Protein AF-A0A9E2KMQ7-F1 (afdb_monomer)

Solvent-accessible surface area (backbone atoms only — not comparable to full-atom values): 3572 Å² total; per-residue (Å²): 132,88,76,78,56,70,70,58,55,54,50,54,51,52,52,53,51,52,53,52,54,52,53,50,51,60,51,45,64,58,57,70,69,55,82,76,73,80,78,88,46,91,83,67,82,63,81,78,74,92,82,80,133

Secondary structure (DSSP, 8-state):
--PPPHHHHHHHHHHHHHHHHHHHHHHHHHHTTSPPPPP--TTS-SPPPS---

pLDDT: mean 82.8, std 13.41, range [44.56, 98.12]

Organism: NCBI:txid2838580

Mean predicted aligned error: 10.79 Å

Sequence (53 aa):
MKNLPGGVKWLILLLALALMAWLGVLVNDRASRVEMPPPDNLFGLYQSAAGEE

Structure (mmCIF, N/CA/C/O backbone):
data_AF-A0A9E2KMQ7-F1
#
_entry.id   AF-A0A9E2KMQ7-F1
#
loop_
_atom_site.group_PDB
_atom_site.id
_atom_site.type_symbol
_atom_site.label_atom_id
_atom_site.label_alt_id
_atom_site.label_comp_id
_atom_site.label_asym_id
_atom_site.label_entity_id
_atom_site.label_seq_id
_atom_site.pdbx_PDB_ins_code
_atom_site.Cartn_x
_atom_site.Cartn_y
_atom_site.Cartn_z
_atom_site.occupancy
_atom_site.B_iso_or_equiv
_atom_site.auth_seq_id
_atom_site.auth_comp_id
_atom_site.auth_asym_id
_atom_site.auth_atom_id
_atom_site.pdbx_PDB_model_num
ATOM 1 N N . MET A 1 1 ? -5.690 18.127 29.525 1.00 52.72 1 MET A N 1
ATOM 2 C CA . MET A 1 1 ? -5.933 17.694 28.128 1.00 52.72 1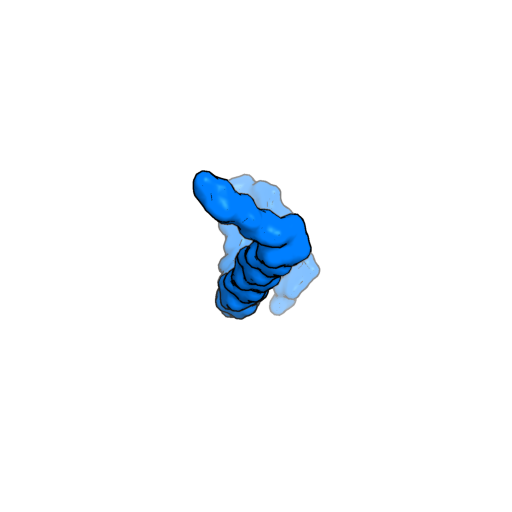 MET A CA 1
ATOM 3 C C . MET A 1 1 ? -6.650 16.353 28.181 1.00 52.72 1 MET A C 1
ATOM 5 O O . MET A 1 1 ? -6.181 15.475 28.894 1.00 52.72 1 MET A O 1
ATOM 9 N N . LYS A 1 2 ? -7.813 16.199 27.535 1.00 72.62 2 LYS A N 1
ATOM 10 C CA . LYS A 1 2 ? -8.513 14.904 27.505 1.00 72.62 2 LYS A CA 1
ATOM 11 C C . LYS A 1 2 ? -7.749 13.967 26.564 1.00 72.62 2 LYS A C 1
ATOM 13 O O . LYS A 1 2 ? -7.633 14.259 25.379 1.00 72.62 2 LYS A O 1
ATOM 18 N N . ASN A 1 3 ? -7.194 12.884 27.101 1.00 79.50 3 ASN A N 1
ATOM 19 C CA . ASN A 1 3 ? -6.476 11.887 26.310 1.00 79.50 3 ASN A CA 1
ATOM 20 C C . ASN A 1 3 ? -7.457 11.133 25.405 1.00 79.50 3 ASN A C 1
ATOM 22 O O . ASN A 1 3 ? -8.505 10.692 25.875 1.00 79.50 3 ASN A O 1
ATOM 26 N N . LEU A 1 4 ? -7.113 10.965 24.122 1.00 81.94 4 LEU A N 1
ATOM 27 C CA . LEU A 1 4 ? -7.905 10.125 23.220 1.00 81.94 4 LEU A CA 1
ATOM 28 C C . LEU A 1 4 ? -7.979 8.682 23.757 1.00 81.94 4 LEU A C 1
ATOM 30 O O . LEU A 1 4 ? -6.948 8.163 24.207 1.00 81.94 4 LEU A O 1
ATOM 34 N N . PRO A 1 5 ? -9.151 8.019 23.678 1.00 91.62 5 PRO A N 1
ATOM 35 C CA . PRO A 1 5 ? -9.288 6.614 24.045 1.00 91.62 5 PRO A CA 1
ATOM 36 C C . PRO A 1 5 ? -8.303 5.743 23.260 1.00 91.62 5 PRO A C 1
ATOM 38 O O . PRO A 1 5 ? -8.073 5.979 22.073 1.00 91.62 5 PRO A O 1
ATOM 41 N N . GLY A 1 6 ? -7.738 4.718 23.903 1.00 90.25 6 GLY A N 1
ATOM 42 C CA . GLY A 1 6 ? -6.713 3.861 23.292 1.00 90.25 6 GLY A CA 1
ATOM 43 C C . GLY A 1 6 ? -7.152 3.250 21.958 1.00 90.25 6 GLY A C 1
ATOM 44 O O . GLY A 1 6 ? -6.409 3.321 20.985 1.00 90.25 6 GLY A O 1
ATOM 45 N N . GLY A 1 7 ? -8.388 2.746 21.878 1.00 92.88 7 GLY A N 1
ATOM 46 C CA . GLY A 1 7 ? -8.938 2.193 20.636 1.00 92.88 7 GLY A CA 1
ATOM 47 C C . GLY A 1 7 ? -9.010 3.209 19.492 1.00 92.88 7 GLY A C 1
ATOM 48 O O . GLY A 1 7 ? -8.686 2.879 18.357 1.00 92.88 7 GLY A O 1
ATOM 49 N N . VAL A 1 8 ? -9.338 4.471 19.790 1.00 93.12 8 VAL A N 1
ATOM 50 C CA . VAL A 1 8 ? -9.400 5.542 18.780 1.00 93.12 8 VAL A CA 1
ATOM 51 C C . VAL A 1 8 ? -8.006 5.869 18.244 1.00 93.12 8 VAL A C 1
ATOM 53 O O . VAL A 1 8 ? -7.847 6.080 17.047 1.00 93.12 8 VAL A O 1
ATOM 56 N N . LYS A 1 9 ? -6.975 5.852 19.098 1.00 92.25 9 LYS A N 1
ATOM 57 C CA . LYS A 1 9 ? -5.584 6.055 18.660 1.00 92.25 9 LYS A CA 1
ATOM 58 C C . LYS A 1 9 ? -5.129 4.968 17.686 1.00 92.25 9 LYS A C 1
ATOM 60 O O . LYS A 1 9 ? -4.541 5.283 16.656 1.00 92.25 9 LYS A O 1
ATOM 65 N N . TRP A 1 10 ? -5.434 3.709 17.997 1.00 96.12 10 TRP A N 1
ATOM 66 C CA . TRP A 1 10 ? -5.122 2.582 17.117 1.00 96.12 10 TRP A CA 1
ATOM 67 C C . TRP A 1 10 ? -5.876 2.658 15.794 1.00 96.12 10 TRP A C 1
ATOM 69 O O . TRP A 1 10 ? -5.287 2.415 14.745 1.00 96.12 10 TRP A O 1
ATOM 79 N N . LEU A 1 11 ? -7.145 3.063 15.832 1.00 96.56 11 LEU A N 1
ATOM 80 C CA . LEU A 1 11 ? -7.950 3.247 14.630 1.00 96.56 11 LEU A CA 1
ATOM 81 C C . LEU A 1 11 ? -7.341 4.318 13.720 1.00 96.56 11 LEU A C 1
ATOM 83 O O . LEU A 1 11 ? -7.151 4.061 12.537 1.00 96.56 11 LEU A O 1
ATOM 87 N N . ILE A 1 12 ? -6.956 5.473 14.272 1.00 95.94 12 ILE A N 1
ATOM 88 C CA . ILE A 1 12 ? -6.289 6.545 13.515 1.00 95.94 12 ILE A CA 1
ATOM 89 C C . ILE A 1 12 ? -4.989 6.042 12.878 1.00 95.94 12 ILE A C 1
ATOM 91 O O . ILE A 1 12 ? -4.736 6.322 11.708 1.00 95.94 12 ILE A O 1
ATOM 95 N N . LEU A 1 13 ? -4.182 5.277 13.619 1.00 96.38 13 LEU A N 1
ATOM 96 C CA . LEU A 1 13 ? -2.934 4.720 13.101 1.00 96.38 13 LEU A CA 1
ATOM 97 C C . LEU A 1 13 ? -3.181 3.756 11.932 1.00 96.38 13 LEU A C 1
ATOM 99 O O . LEU A 1 13 ? -2.530 3.872 10.898 1.00 96.38 13 LEU A O 1
ATOM 103 N N . LEU A 1 14 ? -4.139 2.836 12.073 1.00 97.88 14 LEU A N 1
ATOM 104 C CA . LEU A 1 14 ? -4.497 1.899 11.006 1.00 97.88 14 LEU A CA 1
ATOM 105 C C . LEU A 1 14 ? -5.006 2.626 9.760 1.00 97.88 14 LEU A C 1
ATOM 107 O O . LEU A 1 14 ? -4.628 2.272 8.646 1.00 97.88 14 LEU A O 1
ATOM 111 N N . LEU A 1 15 ? -5.814 3.668 9.948 1.00 97.75 15 LEU A N 1
ATOM 112 C CA . LEU A 1 15 ? -6.344 4.473 8.852 1.00 97.75 15 LEU A CA 1
ATOM 113 C C . LEU A 1 15 ? -5.219 5.220 8.122 1.00 97.75 15 LEU A C 1
ATOM 115 O O . LEU A 1 15 ? -5.180 5.212 6.895 1.00 97.75 15 LEU A O 1
ATOM 119 N N . ALA A 1 16 ? -4.261 5.787 8.861 1.00 97.69 16 ALA A N 1
ATOM 120 C CA . ALA A 1 16 ? -3.084 6.426 8.279 1.00 97.69 16 ALA A CA 1
ATOM 121 C C . ALA A 1 16 ? -2.221 5.435 7.475 1.00 97.69 16 ALA A C 1
ATOM 123 O O . ALA A 1 16 ? -1.819 5.743 6.354 1.00 97.69 16 ALA A O 1
ATOM 124 N N . LEU A 1 17 ? -1.977 4.232 8.007 1.00 98.12 17 LEU A N 1
ATOM 125 C CA . LEU A 1 17 ? -1.214 3.193 7.308 1.00 98.12 17 LEU A CA 1
ATOM 126 C C . LEU A 1 17 ? -1.921 2.709 6.037 1.00 98.12 17 LEU A C 1
ATOM 128 O O . LEU A 1 17 ? -1.280 2.581 4.996 1.00 98.12 17 LEU A O 1
ATOM 132 N N . ALA A 1 18 ? -3.235 2.486 6.099 1.00 97.50 18 ALA A N 1
ATOM 133 C CA . ALA A 1 18 ? -4.025 2.092 4.936 1.00 97.50 18 ALA A CA 1
ATOM 134 C C . ALA A 1 18 ? -3.973 3.155 3.828 1.00 97.50 18 ALA A C 1
ATOM 136 O O . ALA A 1 18 ? -3.821 2.821 2.654 1.00 97.50 18 ALA A O 1
ATOM 137 N N . LEU A 1 19 ? -4.033 4.436 4.202 1.00 97.94 19 LEU A N 1
ATOM 138 C CA . LEU A 1 19 ? -3.961 5.552 3.262 1.00 97.94 19 LEU A CA 1
ATOM 139 C C . LEU A 1 19 ? -2.578 5.634 2.594 1.00 97.94 19 LEU A C 1
ATOM 141 O O . LEU A 1 19 ? -2.491 5.792 1.378 1.00 97.94 19 LEU A O 1
ATOM 145 N N . MET A 1 20 ? -1.500 5.435 3.358 1.00 97.56 20 MET A N 1
ATOM 146 C CA . MET A 1 20 ? -0.138 5.351 2.813 1.00 97.56 20 MET A CA 1
ATOM 147 C C . MET A 1 20 ? 0.031 4.175 1.843 1.00 97.56 20 MET A C 1
ATOM 149 O O . MET A 1 20 ? 0.591 4.348 0.761 1.00 97.56 20 MET A O 1
ATOM 153 N N . ALA A 1 21 ? -0.479 2.992 2.200 1.00 95.94 21 ALA A N 1
ATOM 154 C CA . ALA A 1 21 ? -0.430 1.817 1.333 1.00 95.94 21 ALA A CA 1
ATOM 155 C C . ALA A 1 21 ? -1.201 2.048 0.021 1.00 95.94 21 ALA A C 1
ATOM 157 O O . ALA A 1 21 ? -0.692 1.747 -1.057 1.00 95.94 21 ALA A O 1
ATOM 158 N N . TRP A 1 22 ? -2.391 2.650 0.106 1.00 96.38 22 TRP A N 1
ATOM 159 C CA . TRP A 1 22 ? -3.212 2.993 -1.055 1.00 96.38 22 TRP A CA 1
ATOM 160 C C . TRP A 1 22 ? -2.492 3.937 -2.023 1.00 96.38 22 TRP A C 1
ATOM 162 O O . TRP A 1 22 ? -2.458 3.689 -3.228 1.00 96.38 22 TRP A O 1
ATOM 172 N N . LEU A 1 23 ? -1.870 4.997 -1.498 1.00 95.56 23 LEU A N 1
ATOM 173 C CA . LEU A 1 23 ? -1.082 5.926 -2.308 1.00 95.56 23 LEU A CA 1
ATOM 174 C C . LEU A 1 23 ? 0.104 5.227 -2.986 1.00 95.56 23 LEU A C 1
ATOM 176 O O . LEU A 1 23 ? 0.383 5.506 -4.151 1.00 95.56 23 LEU A O 1
ATOM 180 N N . GLY A 1 24 ? 0.761 4.292 -2.291 1.00 94.94 24 GLY A N 1
ATOM 181 C CA . GLY A 1 24 ? 1.839 3.479 -2.857 1.00 94.94 24 GLY A CA 1
ATOM 182 C C . GLY A 1 24 ? 1.396 2.662 -4.073 1.00 94.94 24 GLY A C 1
ATOM 183 O O . GLY A 1 24 ? 2.071 2.689 -5.100 1.00 94.94 24 GLY A O 1
ATOM 184 N N . VAL A 1 25 ? 0.233 2.006 -3.997 1.00 92.25 25 VAL A N 1
ATOM 185 C CA . VAL A 1 25 ? -0.342 1.245 -5.124 1.00 92.25 25 VAL A CA 1
ATOM 186 C C . VAL A 1 25 ? -0.637 2.161 -6.313 1.00 92.25 25 VAL A C 1
ATOM 188 O O . VAL A 1 25 ? -0.248 1.859 -7.437 1.00 92.25 25 VAL A O 1
ATOM 191 N N . LEU A 1 26 ? -1.242 3.323 -6.064 1.00 89.06 26 LEU A N 1
ATOM 192 C CA . LEU A 1 26 ? -1.605 4.287 -7.109 1.00 89.06 26 LEU A CA 1
ATOM 193 C C . LEU A 1 26 ? -0.379 4.820 -7.872 1.00 89.06 26 LEU A C 1
ATOM 195 O O . LEU A 1 26 ? -0.413 4.987 -9.092 1.00 89.06 26 LEU A O 1
ATOM 199 N N . VAL A 1 27 ? 0.720 5.075 -7.156 1.00 87.00 27 VAL A N 1
ATOM 200 C CA . VAL A 1 27 ? 1.994 5.478 -7.766 1.00 87.00 27 VAL A CA 1
ATOM 201 C C . VAL A 1 27 ? 2.633 4.312 -8.520 1.00 87.00 27 VAL A C 1
ATOM 203 O O . VAL A 1 27 ? 3.138 4.516 -9.624 1.00 87.00 27 VAL A O 1
ATOM 206 N N . ASN A 1 28 ? 2.579 3.099 -7.967 1.00 89.12 28 ASN A N 1
ATOM 207 C CA . ASN A 1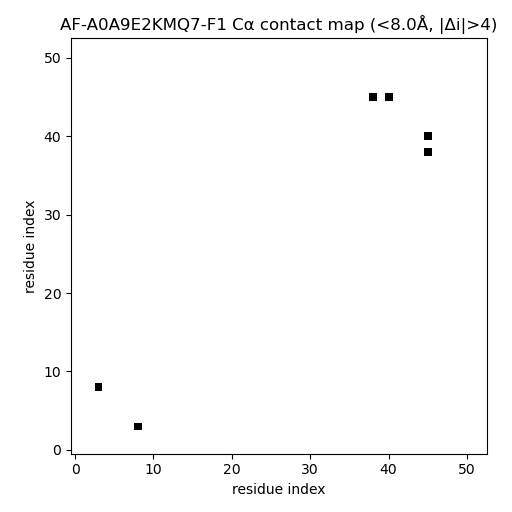 28 ? 3.124 1.905 -8.604 1.00 89.12 28 ASN A CA 1
ATOM 208 C C . ASN A 1 28 ? 2.422 1.583 -9.931 1.00 89.12 28 ASN A C 1
ATOM 210 O O . ASN A 1 28 ? 3.096 1.338 -10.925 1.00 89.12 28 ASN A O 1
ATOM 214 N N . ASP A 1 29 ? 1.093 1.676 -9.991 1.00 87.44 29 ASP A N 1
ATOM 215 C CA . ASP A 1 29 ? 0.328 1.455 -11.225 1.00 87.44 29 ASP A CA 1
ATOM 216 C C . ASP A 1 29 ? 0.701 2.448 -12.330 1.00 87.44 29 ASP A C 1
ATOM 218 O O . ASP A 1 29 ? 0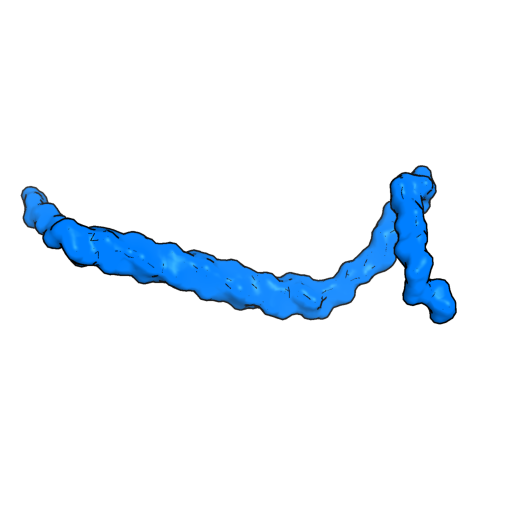.658 2.119 -13.518 1.00 87.44 29 ASP A O 1
ATOM 222 N N . ARG A 1 30 ? 1.082 3.675 -11.954 1.00 81.56 30 ARG A N 1
ATOM 223 C CA . ARG A 1 30 ? 1.591 4.674 -12.897 1.00 81.56 30 ARG A CA 1
ATOM 224 C C . ARG A 1 30 ? 3.024 4.363 -13.327 1.00 81.56 30 ARG A C 1
ATOM 226 O O . ARG A 1 30 ? 3.319 4.455 -14.514 1.00 81.56 30 ARG A O 1
ATOM 233 N N . ALA A 1 31 ?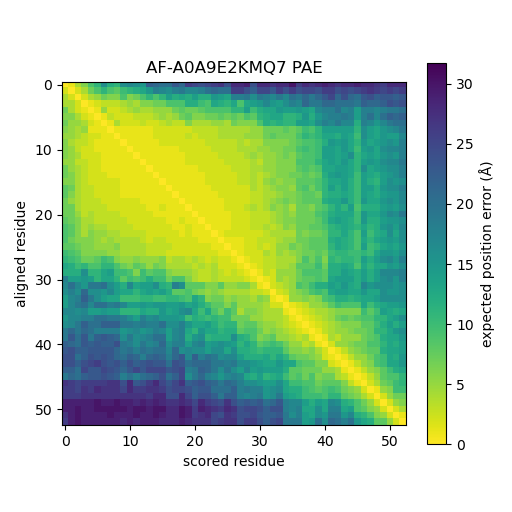 3.903 4.023 -12.386 1.00 79.25 31 ALA A N 1
ATOM 234 C CA . ALA A 1 31 ? 5.307 3.727 -12.665 1.00 79.25 31 ALA A CA 1
ATOM 235 C C . ALA A 1 31 ? 5.475 2.443 -13.493 1.00 79.25 31 ALA A C 1
ATOM 237 O O . ALA A 1 31 ? 6.297 2.400 -14.399 1.00 79.25 31 ALA A O 1
ATOM 238 N N . SER A 1 32 ? 4.645 1.430 -13.244 1.00 75.62 32 SER A N 1
ATOM 239 C CA . SER A 1 32 ? 4.689 0.141 -13.939 1.00 75.62 32 SER A CA 1
ATOM 240 C C . SER A 1 32 ? 4.304 0.220 -15.419 1.00 75.62 32 SER A C 1
ATOM 242 O O . SER A 1 32 ? 4.587 -0.715 -16.159 1.00 75.62 32 SER A O 1
ATOM 244 N N . ARG A 1 33 ? 3.641 1.294 -15.863 1.00 79.88 33 ARG A N 1
ATOM 245 C CA . ARG A 1 33 ? 3.279 1.500 -17.280 1.00 79.88 33 ARG A CA 1
ATOM 246 C C . ARG A 1 33 ? 4.409 2.113 -18.100 1.00 79.88 33 ARG A C 1
ATOM 248 O O . ARG A 1 33 ? 4.244 2.314 -19.299 1.00 79.88 33 ARG A O 1
ATOM 255 N N . VAL A 1 34 ? 5.512 2.476 -17.454 1.00 79.06 34 VAL A N 1
ATOM 256 C CA . VAL A 1 34 ? 6.688 2.999 -18.136 1.00 79.06 34 VAL A CA 1
ATOM 257 C C . VAL A 1 34 ? 7.459 1.811 -18.691 1.00 79.06 34 VAL A C 1
ATOM 259 O O . VAL A 1 34 ? 7.998 1.011 -17.927 1.00 79.06 34 VAL A O 1
ATOM 262 N N . GLU A 1 35 ? 7.506 1.698 -20.018 1.00 80.81 35 GLU A N 1
ATOM 263 C CA . GLU A 1 35 ? 8.480 0.833 -20.680 1.00 80.81 35 GLU A CA 1
ATOM 264 C C . GLU A 1 35 ? 9.872 1.332 -20.301 1.00 80.81 35 GLU A C 1
ATOM 266 O O . GLU A 1 35 ? 10.231 2.487 -20.552 1.00 80.81 35 GLU A O 1
ATOM 271 N N . MET A 1 36 ? 10.629 0.483 -19.611 1.00 83.56 36 MET A N 1
ATOM 272 C CA . MET A 1 36 ? 11.999 0.821 -19.261 1.00 83.56 36 MET A CA 1
ATOM 273 C C . MET A 1 36 ? 12.832 0.770 -20.542 1.00 83.56 36 MET A C 1
ATOM 275 O O . MET A 1 36 ? 12.779 -0.243 -21.243 1.00 83.56 36 MET A O 1
ATOM 279 N N . PRO A 1 37 ? 13.587 1.836 -20.865 1.00 78.75 37 PRO A N 1
ATOM 280 C CA . PRO A 1 37 ? 14.479 1.802 -22.008 1.00 78.75 37 PRO A CA 1
ATOM 281 C C . PRO A 1 37 ? 15.519 0.694 -21.813 1.00 78.75 37 PRO A C 1
ATOM 283 O O . PRO A 1 37 ? 15.823 0.329 -20.668 1.00 78.75 37 PRO A O 1
ATOM 286 N N . PRO A 1 38 ? 16.087 0.172 -22.912 1.00 80.44 38 PRO A N 1
ATOM 287 C CA . PRO A 1 38 ? 17.173 -0.783 -22.819 1.00 80.44 38 PRO A CA 1
ATOM 288 C C . PRO A 1 38 ? 18.285 -0.220 -21.921 1.00 80.44 38 PRO A C 1
ATOM 290 O O . PRO A 1 38 ? 18.555 0.988 -21.950 1.00 80.44 38 PRO A O 1
ATOM 293 N N . PRO A 1 39 ? 18.902 -1.071 -21.085 1.00 75.25 39 PRO A N 1
ATOM 294 C CA . PRO A 1 39 ? 19.942 -0.634 -20.170 1.00 75.25 39 PRO A CA 1
ATOM 295 C C . PRO A 1 39 ? 21.083 -0.003 -20.966 1.00 75.25 39 PRO A C 1
ATOM 297 O O . PRO A 1 39 ? 21.569 -0.591 -21.933 1.00 75.25 39 PRO A O 1
ATOM 300 N N . ASP A 1 40 ? 21.514 1.189 -20.551 1.00 81.44 40 ASP A N 1
ATOM 301 C CA . ASP A 1 40 ? 22.650 1.858 -21.179 1.00 81.44 40 ASP A CA 1
ATOM 302 C C . ASP A 1 40 ? 23.909 1.004 -20.978 1.00 81.44 40 ASP A C 1
ATOM 304 O O . ASP A 1 40 ? 24.395 0.803 -19.862 1.00 81.44 40 ASP A O 1
ATOM 308 N N . ASN A 1 41 ? 24.406 0.447 -22.076 1.00 75.06 41 ASN A N 1
ATOM 309 C CA . ASN A 1 41 ? 2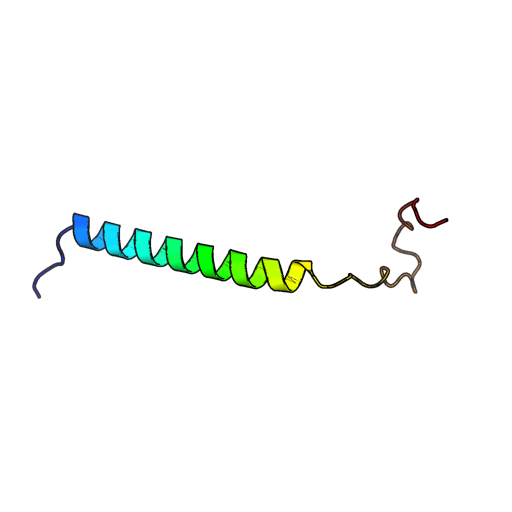5.514 -0.492 -22.101 1.00 75.06 41 ASN A CA 1
ATOM 310 C C . ASN A 1 41 ? 26.793 0.129 -22.679 1.00 75.06 41 ASN A C 1
ATOM 312 O O . ASN A 1 41 ? 27.693 -0.615 -23.068 1.00 75.06 41 ASN A O 1
ATOM 316 N N . LEU A 1 42 ? 26.926 1.463 -22.670 1.00 74.62 42 LEU A N 1
ATOM 317 C CA . LEU A 1 42 ? 28.088 2.181 -23.213 1.00 74.62 42 LEU A CA 1
ATOM 318 C C . LEU A 1 42 ? 29.444 1.663 -22.690 1.00 74.62 42 LEU A C 1
ATOM 320 O O . LEU A 1 42 ? 30.436 1.671 -23.414 1.00 74.62 42 LEU A O 1
ATOM 324 N N . PHE A 1 43 ? 29.489 1.180 -21.444 1.00 80.94 43 PHE A N 1
ATOM 325 C CA . PHE A 1 43 ? 30.697 0.635 -20.809 1.00 80.94 43 PHE A CA 1
ATOM 326 C C . PHE A 1 43 ? 30.768 -0.904 -20.799 1.00 80.94 43 PHE A C 1
ATOM 328 O O . PHE A 1 43 ? 31.671 -1.466 -20.183 1.00 80.94 43 PHE A O 1
ATOM 335 N N . GLY A 1 44 ? 29.822 -1.600 -21.443 1.00 75.69 44 GLY A N 1
ATOM 336 C CA . GLY A 1 44 ? 29.813 -3.065 -21.554 1.00 75.69 44 GLY A CA 1
ATOM 337 C C . GLY A 1 44 ? 29.569 -3.819 -20.240 1.00 75.69 44 GLY A C 1
ATOM 338 O O . GLY A 1 44 ? 29.949 -4.980 -20.125 1.00 75.69 44 GLY A O 1
ATOM 339 N N . LEU A 1 45 ? 28.972 -3.169 -19.233 1.00 77.12 45 LEU A N 1
ATOM 340 C CA . LEU A 1 45 ? 28.821 -3.726 -17.879 1.00 77.12 45 LEU A CA 1
ATOM 341 C C . LEU A 1 45 ? 27.561 -4.583 -17.684 1.00 77.12 45 LEU A C 1
ATOM 343 O O . LEU A 1 45 ? 27.484 -5.343 -16.720 1.00 77.12 45 LEU A O 1
ATOM 347 N N . TYR A 1 46 ? 26.580 -4.4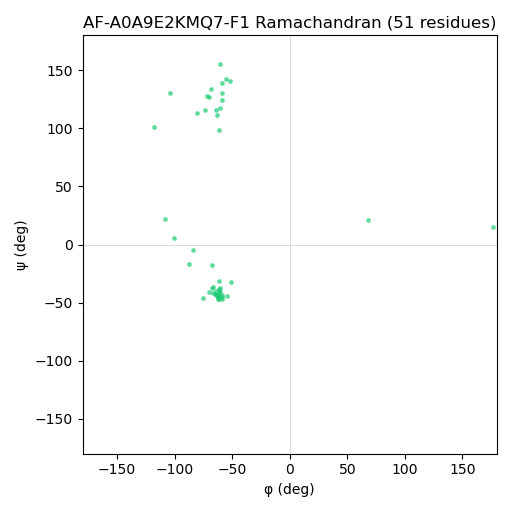71 -18.580 1.00 73.62 46 TYR A N 1
ATOM 348 C CA . TYR A 1 46 ? 25.333 -5.230 -18.508 1.00 73.62 46 TYR A CA 1
ATOM 349 C C . TYR A 1 46 ? 25.342 -6.367 -19.530 1.00 73.62 46 TYR A C 1
ATOM 351 O O . TYR A 1 46 ? 25.622 -6.151 -20.709 1.00 73.62 46 TYR A O 1
ATOM 359 N N . GLN A 1 47 ? 25.012 -7.583 -19.087 1.00 69.12 47 GLN 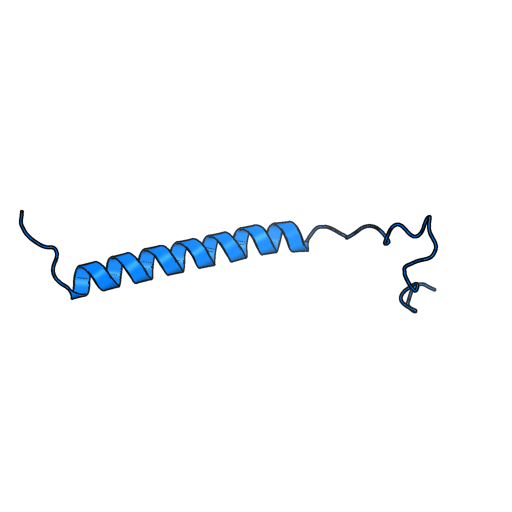A N 1
ATOM 360 C CA . GLN A 1 47 ? 24.677 -8.675 -19.998 1.00 69.12 47 GLN A CA 1
ATOM 361 C C . GLN A 1 47 ? 23.324 -8.367 -20.643 1.00 69.12 47 GLN A C 1
ATOM 363 O O . GLN A 1 47 ? 22.353 -8.094 -19.937 1.00 69.12 47 GLN A O 1
ATOM 368 N N . SER A 1 48 ? 23.2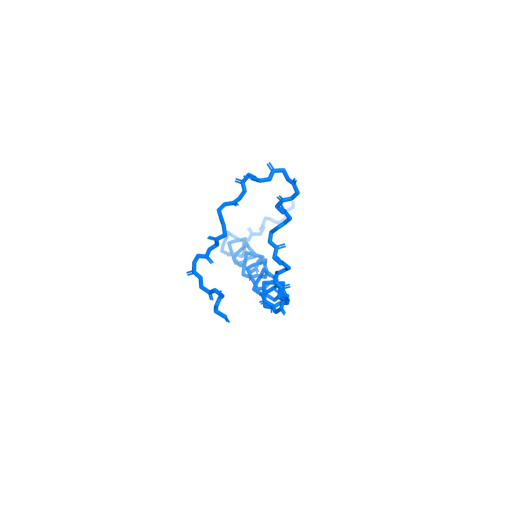66 -8.407 -21.975 1.00 65.56 48 SER A N 1
ATOM 369 C CA . SER A 1 48 ? 21.999 -8.350 -22.702 1.00 65.56 48 SER A CA 1
ATOM 370 C C . SER A 1 48 ? 21.144 -9.536 -22.249 1.00 65.56 48 SER A C 1
ATOM 372 O O . SER A 1 48 ? 21.618 -10.676 -22.251 1.00 65.56 48 SER A O 1
ATOM 374 N N . ALA A 1 49 ? 19.928 -9.270 -21.774 1.00 64.38 49 ALA A N 1
ATOM 375 C CA . ALA A 1 49 ? 19.003 -10.337 -21.428 1.00 64.38 49 ALA A CA 1
ATOM 376 C C . ALA A 1 49 ? 18.669 -11.080 -22.726 1.00 64.38 49 ALA A C 1
ATOM 378 O O . ALA A 1 49 ? 18.134 -10.485 -23.655 1.00 64.38 49 ALA A O 1
ATOM 379 N N . ALA A 1 50 ? 19.040 -12.356 -22.818 1.00 57.38 50 ALA A N 1
ATOM 380 C CA . ALA A 1 50 ? 18.754 -13.181 -23.985 1.00 57.38 50 ALA A CA 1
ATOM 381 C C . ALA A 1 50 ? 17.230 -13.285 -24.178 1.00 57.38 50 ALA A C 1
ATOM 383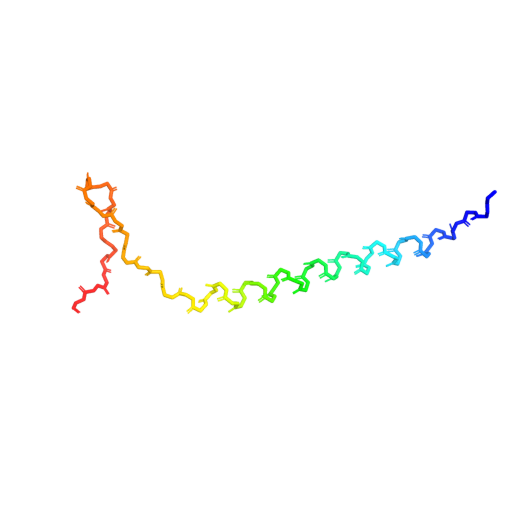 O O . ALA A 1 50 ? 16.567 -14.046 -23.474 1.00 57.38 50 ALA A O 1
ATOM 384 N N . GLY A 1 51 ? 16.676 -12.478 -25.081 1.00 56.84 51 GLY A N 1
ATOM 385 C CA . GLY A 1 51 ? 15.234 -12.428 -25.318 1.00 56.84 51 GLY A CA 1
ATOM 386 C C . GLY A 1 51 ? 14.757 -11.390 -26.333 1.00 56.84 51 GLY A C 1
ATOM 387 O O . GLY A 1 51 ? 13.561 -11.124 -26.370 1.00 56.84 51 GLY A O 1
ATOM 388 N N . GLU A 1 52 ? 15.646 -10.816 -27.143 1.00 53.91 52 GLU A N 1
ATOM 389 C CA . GLU A 1 52 ? 15.273 -9.994 -28.298 1.00 53.91 52 GLU A CA 1
ATOM 390 C C . GLU A 1 52 ? 15.822 -10.694 -29.551 1.00 53.91 52 GLU A C 1
ATOM 392 O O . GLU A 1 52 ? 17.031 -10.677 -29.792 1.00 53.91 52 GLU A O 1
ATOM 397 N N . GLU A 1 53 ? 14.942 -11.396 -30.277 1.00 44.56 53 GLU A N 1
ATOM 398 C CA . GLU A 1 53 ? 15.146 -11.764 -31.689 1.00 44.56 53 GLU A CA 1
ATOM 399 C C . GLU A 1 53 ? 14.642 -10.640 -32.598 1.00 44.56 53 GLU A C 1
ATOM 401 O O . GLU A 1 53 ? 13.543 -10.105 -32.310 1.00 44.56 53 GLU A O 1
#

Radius of gyration: 22.38 Å; Cα contacts (8 Å, |Δi|>4): 3; chains: 1; bounding box: 40×31×60 Å

Foldseek 3Di:
DDDDDPVVVVVVVVVVVVVVVVVVVVVCVVVVPDDDPDPPCVVVPDDDDPDDD